Protein AF-A0A5P8M0P9-F1 (afdb_monomer_lite)

Sequence (75 aa):
MVPLQAGFVLVFLLFGLAITALWVWVSYWVYNDATDRGMDSATLWAVVTFVGGVIGLLIYILVREDPSTSQAVQP

Secondary structure (DSSP, 8-state):
--HHHHHHHHHHHHHHHHHHHHHHHHHHHHHHHHHHTT-TTHHHHHHHHHHHHHHHHHHHHHHSPPHHHHHHT--

Foldseek 3Di:
DCPVVVVVVVVVVVVVVVVLVVLLVLLVVQLVLCVVQVHPPSVVLSVQCSVVPPVSSVVSVVPRDDPVVVVVPDD

Structure (mmCIF, N/CA/C/O backbone):
data_AF-A0A5P8M0P9-F1
#
_entry.id   AF-A0A5P8M0P9-F1
#
loop_
_atom_site.group_PDB
_atom_site.id
_atom_site.type_symbol
_atom_site.label_atom_id
_atom_site.label_alt_id
_atom_site.label_comp_id
_atom_site.label_asym_id
_atom_site.label_entity_id
_atom_site.label_seq_id
_atom_site.pdbx_PDB_ins_code
_atom_site.Cartn_x
_atom_site.Cartn_y
_atom_site.Cartn_z
_atom_site.occupancy
_atom_site.B_iso_or_equiv
_atom_site.auth_seq_id
_atom_site.auth_comp_id
_atom_site.auth_asym_id
_atom_site.auth_atom_id
_atom_site.pdbx_PDB_model_num
ATOM 1 N N . MET A 1 1 ? 19.230 4.116 -36.263 1.00 58.09 1 MET A N 1
ATOM 2 C CA . MET A 1 1 ? 19.772 4.351 -34.906 1.00 58.09 1 MET A CA 1
ATOM 3 C C . MET A 1 1 ? 18.621 4.531 -33.907 1.00 58.09 1 MET A C 1
ATOM 5 O O . MET A 1 1 ? 18.372 5.650 -33.501 1.00 58.09 1 MET A O 1
ATOM 9 N N . VAL A 1 2 ? 17.868 3.471 -33.566 1.00 68.69 2 VAL A N 1
ATOM 10 C CA . VAL A 1 2 ? 16.752 3.506 -32.576 1.00 68.69 2 VAL A CA 1
ATOM 11 C C . VAL A 1 2 ? 16.609 2.230 -31.680 1.00 68.69 2 VAL A C 1
ATOM 13 O O . VAL A 1 2 ? 15.651 2.149 -30.924 1.00 68.69 2 VAL A O 1
ATOM 16 N N . PRO A 1 3 ? 17.504 1.209 -31.651 1.00 72.12 3 PRO A N 1
ATOM 17 C CA . PRO A 1 3 ? 17.263 0.024 -30.804 1.00 72.12 3 PRO A CA 1
ATOM 18 C C . PRO A 1 3 ? 17.458 0.287 -29.299 1.00 72.12 3 PRO A C 1
ATOM 20 O O . PRO A 1 3 ? 16.793 -0.326 -28.469 1.00 72.12 3 PRO A O 1
ATOM 23 N N . LEU A 1 4 ? 18.329 1.234 -28.933 1.00 78.38 4 LEU A N 1
ATOM 24 C CA . LEU A 1 4 ? 18.632 1.536 -27.531 1.00 78.38 4 LEU A CA 1
ATOM 25 C C . LEU A 1 4 ? 17.462 2.239 -26.809 1.00 78.38 4 LEU A C 1
ATOM 27 O O . LEU A 1 4 ? 17.207 1.965 -25.641 1.00 78.38 4 LEU A O 1
ATOM 31 N N . GLN A 1 5 ? 16.705 3.092 -27.510 1.00 82.69 5 GLN A N 1
ATOM 32 C CA . GLN A 1 5 ? 15.541 3.786 -26.937 1.00 82.69 5 GLN A CA 1
ATOM 33 C C . GLN A 1 5 ? 14.402 2.817 -26.595 1.00 82.69 5 GLN A C 1
ATOM 35 O O . GLN A 1 5 ? 13.775 2.961 -25.549 1.00 82.69 5 GLN A O 1
ATOM 40 N N . ALA A 1 6 ? 14.179 1.794 -27.425 1.00 83.62 6 ALA A N 1
ATOM 41 C CA . ALA A 1 6 ? 13.174 0.765 -27.158 1.00 83.62 6 ALA A CA 1
ATOM 42 C C . ALA A 1 6 ? 13.481 -0.027 -25.872 1.00 83.62 6 ALA A C 1
ATOM 44 O O . ALA A 1 6 ? 12.573 -0.305 -25.089 1.00 83.62 6 ALA A O 1
ATOM 45 N N . GLY A 1 7 ? 14.761 -0.323 -25.615 1.00 87.81 7 GLY A N 1
ATOM 46 C CA . GLY A 1 7 ? 15.196 -0.973 -24.376 1.00 87.81 7 GLY A CA 1
ATOM 47 C C . GLY A 1 7 ? 14.888 -0.138 -23.129 1.00 87.81 7 GLY A C 1
ATOM 48 O O . GLY A 1 7 ? 14.331 -0.657 -22.164 1.00 87.81 7 GLY A O 1
ATOM 49 N N . PHE A 1 8 ? 15.170 1.168 -23.165 1.00 91.25 8 PHE A N 1
ATOM 50 C CA . PHE A 1 8 ? 14.870 2.067 -22.045 1.00 91.25 8 PHE A CA 1
ATOM 51 C C . PHE A 1 8 ? 13.370 2.187 -21.754 1.00 91.25 8 PHE A C 1
ATOM 53 O O . PHE A 1 8 ? 12.977 2.175 -20.589 1.00 91.25 8 PHE A O 1
ATOM 60 N N . VAL A 1 9 ? 12.528 2.252 -22.791 1.00 93.00 9 VAL A N 1
ATOM 61 C CA . VAL A 1 9 ? 11.066 2.302 -22.624 1.00 93.00 9 VAL A CA 1
ATOM 62 C C . VAL A 1 9 ? 10.548 1.031 -21.951 1.00 93.00 9 VAL A C 1
ATOM 64 O O . VAL A 1 9 ? 9.765 1.119 -21.007 1.00 93.00 9 VAL A O 1
ATOM 67 N N . LEU A 1 10 ? 11.013 -0.146 -22.380 1.00 93.75 10 LEU A N 1
ATOM 68 C CA . LEU A 1 10 ? 10.599 -1.415 -21.779 1.00 93.75 10 LEU A CA 1
ATOM 69 C C . LEU A 1 10 ? 10.986 -1.498 -20.297 1.00 93.75 10 LEU A C 1
ATOM 71 O O . LEU A 1 10 ? 10.152 -1.855 -19.468 1.00 93.75 10 LEU A O 1
ATOM 75 N N . VAL A 1 11 ? 12.225 -1.134 -19.952 1.00 95.25 11 VAL A N 1
ATOM 76 C CA . VAL A 1 11 ? 12.695 -1.132 -18.556 1.00 95.25 11 VAL A CA 1
ATOM 77 C C . VAL A 1 11 ? 11.853 -0.187 -17.699 1.00 95.25 11 VAL A C 1
ATOM 79 O O . VAL A 1 11 ? 11.441 -0.564 -16.604 1.00 95.25 11 VAL A O 1
ATOM 82 N N . PHE A 1 12 ? 11.545 1.009 -18.203 1.00 95.81 12 PHE A N 1
ATOM 83 C CA . PHE A 1 12 ? 10.717 1.976 -17.487 1.00 95.81 12 PHE A CA 1
ATOM 84 C C . PHE A 1 12 ? 9.294 1.456 -17.236 1.00 95.81 12 PHE A C 1
ATOM 86 O O . PHE A 1 12 ? 8.780 1.583 -16.127 1.00 95.81 12 PHE A O 1
ATOM 93 N N . LEU A 1 13 ? 8.673 0.816 -18.234 1.00 96.69 13 LEU A N 1
ATOM 94 C CA . LEU A 1 13 ? 7.338 0.224 -18.097 1.00 96.69 13 LEU A CA 1
ATOM 95 C C . LEU A 1 13 ? 7.315 -0.928 -17.089 1.00 96.69 13 LEU A C 1
ATOM 97 O O . LEU A 1 13 ? 6.420 -0.987 -16.249 1.00 96.69 13 LEU A O 1
ATOM 101 N N . LEU A 1 14 ? 8.305 -1.824 -17.144 1.00 97.56 14 LEU A N 1
ATOM 102 C CA . LEU A 1 14 ? 8.416 -2.938 -16.200 1.00 97.56 14 LEU A CA 1
ATOM 103 C C . LEU A 1 14 ? 8.658 -2.444 -14.773 1.00 97.56 14 LEU A C 1
ATOM 105 O O . LEU A 1 14 ? 8.057 -2.962 -13.834 1.00 97.56 14 LEU A O 1
ATOM 109 N N . PHE A 1 15 ? 9.495 -1.421 -14.609 1.00 97.69 15 PHE A N 1
ATOM 110 C CA . PHE A 1 15 ? 9.741 -0.800 -13.313 1.00 97.69 15 PHE A CA 1
ATOM 111 C C . PHE A 1 15 ? 8.478 -0.134 -12.755 1.00 97.69 15 PHE A C 1
ATOM 113 O O . PHE A 1 15 ? 8.125 -0.360 -11.599 1.00 97.69 15 PHE A O 1
ATOM 120 N N . GLY A 1 16 ? 7.758 0.628 -13.586 1.00 97.56 16 GLY A N 1
ATOM 121 C CA . GLY A 1 16 ? 6.478 1.226 -13.211 1.00 97.56 16 GLY A CA 1
ATOM 122 C C . GLY A 1 16 ? 5.458 0.171 -12.787 1.00 97.56 16 GLY A C 1
ATOM 123 O O . GLY A 1 16 ? 4.871 0.285 -11.715 1.00 97.56 16 GLY A O 1
ATOM 124 N N . LEU A 1 17 ? 5.320 -0.905 -13.567 1.00 98.31 17 LEU A N 1
ATOM 125 C CA . LEU A 1 17 ? 4.428 -2.019 -13.248 1.00 98.31 17 LEU A CA 1
ATOM 126 C C . LEU A 1 17 ? 4.805 -2.702 -11.926 1.00 98.31 17 LEU A C 1
ATOM 128 O O . LEU A 1 17 ? 3.923 -2.988 -11.119 1.00 98.31 17 LEU A O 1
ATOM 132 N N . ALA A 1 18 ? 6.097 -2.934 -11.684 1.00 98.44 18 ALA A N 1
ATOM 133 C CA . ALA A 1 18 ? 6.582 -3.527 -10.441 1.00 98.44 18 ALA A CA 1
ATOM 134 C C . ALA A 1 18 ? 6.272 -2.644 -9.223 1.00 98.44 18 ALA A C 1
ATOM 136 O O . ALA A 1 18 ? 5.789 -3.149 -8.210 1.00 98.44 18 ALA A O 1
ATOM 137 N N . ILE A 1 19 ? 6.481 -1.326 -9.326 1.00 98.06 19 ILE A N 1
ATOM 138 C CA . ILE A 1 19 ? 6.127 -0.388 -8.253 1.00 98.06 19 ILE A CA 1
ATOM 139 C C . ILE A 1 19 ? 4.613 -0.340 -8.034 1.00 98.06 19 ILE A C 1
ATOM 141 O O . ILE A 1 19 ? 4.164 -0.356 -6.890 1.00 98.06 19 ILE A O 1
ATOM 145 N N . THR A 1 20 ? 3.805 -0.316 -9.093 1.00 97.94 20 THR A N 1
ATOM 146 C CA . THR A 1 20 ? 2.345 -0.348 -8.949 1.00 97.94 20 THR A CA 1
ATOM 147 C C . THR A 1 20 ? 1.879 -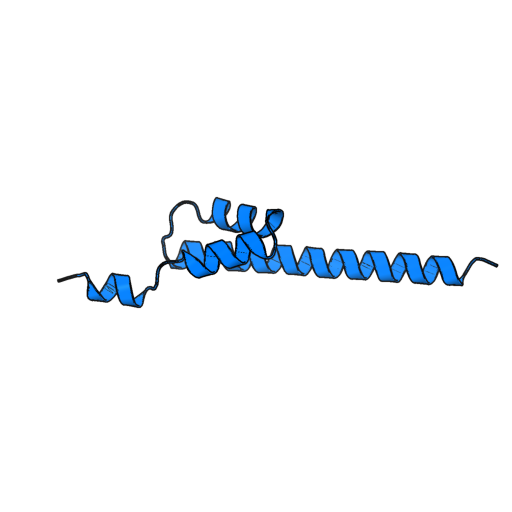1.643 -8.285 1.00 97.94 20 THR A C 1
ATOM 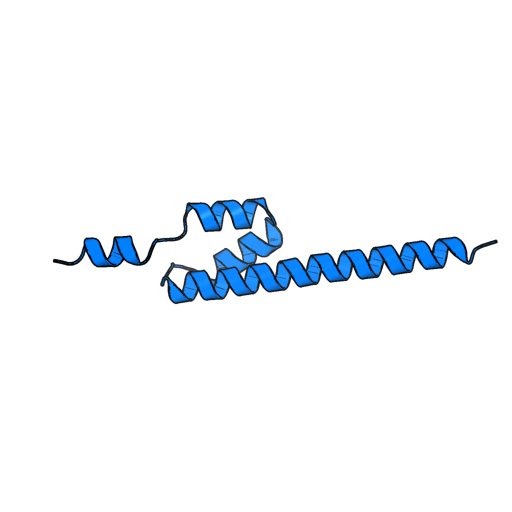149 O O . THR A 1 20 ? 1.073 -1.589 -7.360 1.00 97.94 20 THR A O 1
ATOM 152 N N . ALA A 1 21 ? 2.413 -2.798 -8.692 1.00 98.56 21 ALA A N 1
ATOM 153 C CA . ALA A 1 21 ? 2.094 -4.086 -8.080 1.00 98.56 21 ALA A CA 1
ATOM 154 C C . ALA A 1 21 ? 2.479 -4.128 -6.592 1.00 98.56 21 ALA A C 1
ATOM 156 O O . ALA A 1 21 ? 1.703 -4.621 -5.773 1.00 98.56 21 ALA A O 1
ATOM 157 N N . LEU A 1 22 ? 3.633 -3.554 -6.232 1.00 98.50 22 LEU A N 1
ATOM 158 C CA . LEU A 1 22 ? 4.053 -3.398 -4.841 1.00 98.50 22 LEU A CA 1
ATOM 159 C C . LEU A 1 22 ? 3.024 -2.592 -4.037 1.00 98.50 22 LEU A C 1
ATOM 161 O O . LEU A 1 22 ? 2.622 -3.029 -2.963 1.00 98.50 22 LEU A O 1
ATOM 165 N N . TRP A 1 23 ? 2.555 -1.456 -4.556 1.00 98.44 23 TRP A N 1
ATOM 166 C CA . TRP A 1 23 ? 1.553 -0.638 -3.864 1.00 98.44 23 TRP A CA 1
ATOM 167 C C . TRP A 1 23 ? 0.195 -1.323 -3.740 1.00 98.44 23 TRP A C 1
ATOM 169 O O . TRP A 1 23 ? -0.431 -1.223 -2.689 1.00 98.44 23 TRP A O 1
ATOM 179 N N . VAL A 1 24 ? -0.239 -2.074 -4.756 1.00 98.56 24 VAL A N 1
ATOM 180 C CA . VAL A 1 24 ? -1.452 -2.903 -4.656 1.00 98.56 24 VAL A CA 1
ATOM 181 C C . VAL A 1 24 ? -1.309 -3.929 -3.531 1.00 98.56 24 VAL A C 1
ATOM 183 O O . VAL A 1 24 ? -2.218 -4.082 -2.716 1.00 98.56 24 VAL A O 1
ATOM 186 N N . TRP A 1 25 ? -0.162 -4.606 -3.454 1.00 98.69 25 TRP A N 1
ATOM 187 C CA . TRP A 1 25 ? 0.105 -5.584 -2.403 1.00 98.69 25 TRP A CA 1
ATOM 188 C C . TRP A 1 25 ? 0.144 -4.948 -1.006 1.00 98.69 25 TRP A C 1
ATOM 190 O O . TRP A 1 25 ? -0.477 -5.472 -0.084 1.00 98.69 25 TRP A O 1
ATOM 200 N N . VAL A 1 26 ? 0.797 -3.793 -0.850 1.00 98.75 26 VAL A N 1
ATOM 201 C CA . VAL A 1 26 ? 0.836 -3.047 0.420 1.00 98.75 26 VAL A CA 1
ATOM 202 C C . VAL A 1 26 ? -0.563 -2.602 0.848 1.00 98.75 26 VAL A C 1
ATOM 204 O O . VAL A 1 26 ? -0.929 -2.767 2.008 1.00 98.75 26 VAL A O 1
ATOM 207 N N . SER A 1 27 ? -1.380 -2.089 -0.070 1.00 98.62 27 SER A N 1
ATOM 208 C CA . SER A 1 27 ? -2.766 -1.718 0.228 1.00 98.62 27 SER A CA 1
ATOM 209 C C . SER A 1 27 ? -3.622 -2.914 0.630 1.00 98.62 27 SER A C 1
ATOM 211 O O . SER A 1 27 ? -4.442 -2.799 1.539 1.00 98.62 27 SER A O 1
ATOM 213 N N . TYR A 1 28 ? -3.418 -4.069 -0.004 1.00 98.69 28 TYR A N 1
ATOM 214 C CA . TYR A 1 28 ? -4.075 -5.310 0.398 1.00 98.69 28 TYR A CA 1
ATOM 215 C C . TYR A 1 28 ? -3.635 -5.766 1.798 1.00 98.69 28 TYR A C 1
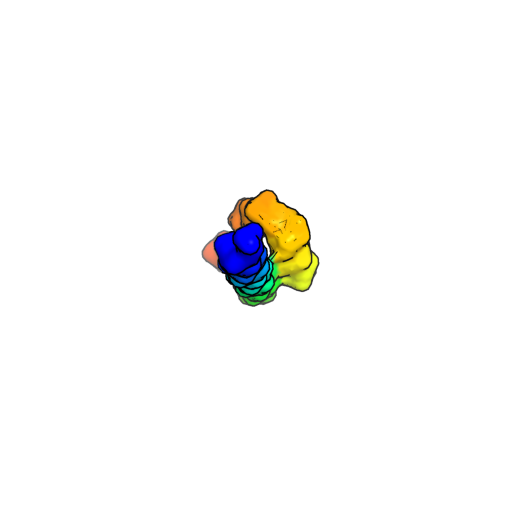ATOM 217 O O . TYR A 1 28 ? -4.465 -6.190 2.600 1.00 98.69 28 TYR A O 1
ATOM 225 N N . TRP A 1 29 ? -2.351 -5.615 2.131 1.00 98.50 29 TRP A N 1
ATOM 226 C CA . TRP A 1 29 ? -1.861 -5.862 3.485 1.00 98.50 29 TRP A CA 1
ATOM 227 C C . TRP A 1 29 ? -2.515 -4.926 4.513 1.00 98.50 29 TRP A C 1
ATOM 229 O O . TRP A 1 29 ? -2.984 -5.411 5.537 1.00 98.50 29 TRP A O 1
ATOM 239 N N . VAL A 1 30 ? -2.624 -3.623 4.221 1.00 98.50 30 VAL A N 1
ATOM 240 C CA . VAL A 1 30 ? -3.316 -2.656 5.095 1.00 98.50 30 VAL A CA 1
ATOM 241 C C . VAL A 1 30 ? -4.785 -3.028 5.291 1.00 98.50 30 VAL A C 1
ATOM 243 O O . VAL A 1 30 ? -5.282 -2.952 6.408 1.00 98.50 30 VAL A O 1
ATOM 246 N N . TYR A 1 31 ? -5.479 -3.457 4.235 1.00 98.50 31 TYR A N 1
ATOM 247 C CA . TYR A 1 31 ? -6.863 -3.924 4.344 1.00 98.50 31 TYR A CA 1
ATOM 248 C C . TYR A 1 31 ? -7.000 -5.086 5.338 1.00 98.50 31 TYR A C 1
ATOM 250 O O . TYR A 1 31 ? -7.858 -5.037 6.221 1.00 98.50 31 TYR A O 1
ATOM 258 N N . ASN A 1 32 ? -6.157 -6.116 5.203 1.00 98.19 32 ASN A N 1
ATOM 259 C CA . ASN A 1 32 ? -6.193 -7.281 6.086 1.00 98.19 32 ASN A CA 1
ATOM 260 C C . ASN A 1 32 ? -5.810 -6.894 7.522 1.00 98.19 32 ASN A C 1
ATOM 262 O O . ASN A 1 32 ? -6.544 -7.224 8.442 1.00 98.19 32 ASN A O 1
ATOM 266 N N . ASP A 1 33 ? -4.730 -6.126 7.712 1.00 97.38 33 ASP A N 1
ATOM 267 C CA . ASP A 1 33 ? -4.280 -5.682 9.042 1.00 97.38 33 ASP A CA 1
ATOM 268 C C . ASP A 1 33 ? -5.350 -4.819 9.738 1.00 97.38 33 ASP A C 1
ATOM 270 O O . ASP A 1 33 ? -5.590 -4.990 10.930 1.00 97.38 33 ASP A O 1
ATOM 274 N N . ALA A 1 34 ? -6.053 -3.950 9.004 1.00 96.69 34 ALA A N 1
ATOM 275 C CA . ALA A 1 34 ? -7.148 -3.147 9.547 1.00 96.69 34 ALA A CA 1
ATOM 276 C C . ALA A 1 34 ? -8.372 -4.008 9.897 1.00 96.69 34 ALA A C 1
ATOM 278 O O . ALA A 1 34 ? -9.005 -3.792 10.929 1.00 96.69 34 ALA A O 1
ATOM 279 N N . THR A 1 35 ? -8.690 -4.998 9.05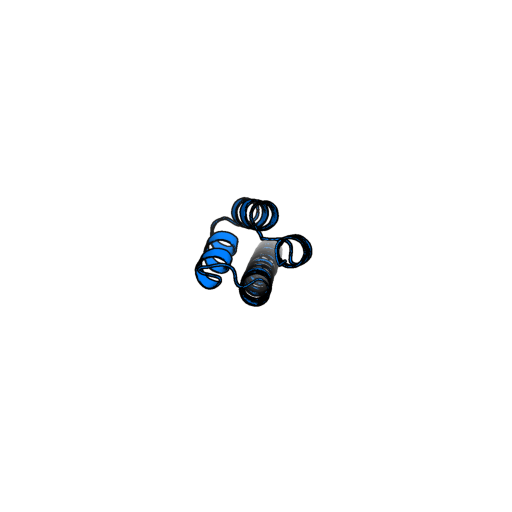5 1.00 96.25 35 THR A N 1
ATOM 280 C CA . THR A 1 35 ? -9.799 -5.939 9.281 1.00 96.25 35 THR A CA 1
ATOM 281 C C . THR A 1 35 ? -9.539 -6.809 10.510 1.00 96.25 35 THR A C 1
ATOM 283 O O . THR A 1 35 ? -10.415 -6.932 11.363 1.00 96.25 35 THR A O 1
ATOM 286 N N . ASP A 1 36 ? -8.325 -7.346 10.648 1.00 94.75 36 ASP A N 1
ATOM 287 C CA . ASP A 1 36 ? -7.912 -8.187 11.777 1.00 94.75 36 ASP A CA 1
ATOM 288 C C . ASP A 1 36 ? -7.907 -7.411 13.102 1.00 94.75 36 ASP A C 1
ATOM 290 O O . ASP A 1 36 ? -8.169 -7.975 14.165 1.00 94.75 36 ASP A O 1
ATOM 294 N N . ARG A 1 37 ? -7.641 -6.101 13.044 1.00 92.75 37 ARG A N 1
ATOM 295 C CA . ARG A 1 37 ? -7.703 -5.190 14.197 1.00 92.75 37 ARG A CA 1
ATOM 296 C C . ARG A 1 37 ? -9.113 -4.690 14.505 1.00 92.75 37 ARG A C 1
ATOM 298 O O . ARG A 1 37 ? -9.290 -4.012 15.508 1.00 92.75 37 ARG A O 1
ATOM 305 N N . GLY A 1 38 ? -10.107 -4.998 13.671 1.00 91.62 38 GLY A N 1
ATOM 306 C CA . GLY A 1 38 ? -11.467 -4.483 13.829 1.00 91.62 38 GLY A CA 1
ATOM 307 C C . GLY A 1 38 ? -11.576 -2.967 13.635 1.00 91.62 38 GLY A C 1
ATOM 308 O O . GLY A 1 38 ? -12.518 -2.364 14.138 1.00 91.62 38 GLY A O 1
ATOM 309 N N . MET A 1 39 ? -10.625 -2.351 12.922 1.00 93.00 39 MET A N 1
ATOM 310 C CA . MET A 1 39 ? -10.638 -0.914 12.661 1.00 93.00 39 MET A CA 1
ATOM 311 C C . MET A 1 39 ? -11.802 -0.543 11.741 1.00 93.00 39 MET A C 1
ATOM 313 O O . MET A 1 39 ? -12.052 -1.196 10.721 1.00 93.00 39 MET A O 1
ATOM 317 N N . ASP A 1 40 ? -12.460 0.573 12.051 1.00 89.00 40 ASP A N 1
ATOM 318 C CA . ASP A 1 40 ? -13.498 1.124 11.189 1.00 89.00 40 ASP A CA 1
ATOM 319 C C . ASP A 1 40 ? -12.954 1.392 9.777 1.00 89.00 40 ASP A C 1
ATOM 321 O O . ASP A 1 40 ? -11.874 1.954 9.578 1.00 89.00 40 ASP A O 1
ATOM 325 N N . SER A 1 41 ? -13.751 1.039 8.767 1.00 93.25 41 SER A N 1
ATOM 326 C CA . SER A 1 41 ? -13.482 1.367 7.361 1.00 93.25 41 SER A CA 1
ATOM 327 C C . SER A 1 41 ? -12.144 0.835 6.809 1.00 93.25 41 SER A C 1
ATOM 329 O O . SER A 1 41 ? -11.428 1.560 6.117 1.00 93.25 41 SER A O 1
ATOM 331 N N . ALA A 1 42 ? -11.823 -0.448 7.019 1.00 96.38 42 ALA A N 1
ATOM 332 C CA . ALA A 1 42 ? -10.624 -1.105 6.465 1.00 96.38 42 ALA A CA 1
ATOM 333 C C . ALA A 1 42 ? -10.390 -0.843 4.957 1.00 96.38 42 ALA A C 1
ATOM 335 O O . ALA A 1 42 ? -9.266 -0.586 4.518 1.00 96.38 42 ALA A O 1
ATOM 336 N N . THR A 1 43 ? -11.457 -0.827 4.150 1.00 97.94 43 THR A N 1
ATOM 337 C CA . THR A 1 43 ? -11.382 -0.492 2.717 1.00 97.94 43 THR A CA 1
ATOM 338 C C . THR A 1 43 ? -10.870 0.929 2.474 1.00 97.94 43 THR A C 1
ATOM 340 O O . THR A 1 43 ? -10.079 1.149 1.558 1.00 97.94 43 THR A O 1
ATOM 343 N N . LEU A 1 44 ? -11.286 1.902 3.292 1.00 97.81 44 LEU A N 1
ATOM 344 C CA . LEU A 1 44 ? -10.825 3.284 3.173 1.00 97.81 44 LEU A CA 1
ATOM 345 C C . LEU A 1 44 ? -9.327 3.379 3.473 1.00 97.81 44 LEU A C 1
ATOM 347 O O . LEU A 1 44 ? -8.608 4.040 2.728 1.00 97.81 44 LEU A O 1
ATOM 351 N N . TRP A 1 45 ? -8.842 2.667 4.494 1.00 97.94 45 TRP A N 1
ATOM 352 C CA . TRP A 1 45 ? -7.415 2.622 4.825 1.00 97.94 45 TRP A CA 1
ATOM 353 C C . TRP A 1 45 ? -6.560 2.063 3.686 1.00 97.94 45 TRP A C 1
ATOM 355 O O . TRP A 1 45 ? -5.515 2.631 3.357 1.00 97.94 45 TRP A O 1
ATOM 365 N N . ALA A 1 46 ? -7.027 1.012 3.015 1.00 98.38 46 ALA A N 1
ATOM 366 C CA . ALA A 1 46 ? -6.352 0.458 1.844 1.00 98.38 46 ALA A CA 1
ATOM 367 C C . ALA A 1 46 ? -6.292 1.448 0.667 1.00 98.38 46 ALA A C 1
ATOM 369 O O . ALA A 1 46 ? -5.241 1.598 0.034 1.00 98.38 46 ALA A O 1
ATOM 370 N N . VAL A 1 47 ? -7.394 2.160 0.397 1.00 98.31 47 VAL A N 1
ATOM 371 C CA . VAL A 1 47 ? -7.479 3.172 -0.672 1.00 98.31 47 VAL A CA 1
ATOM 372 C C . VAL A 1 47 ? -6.598 4.381 -0.365 1.00 98.31 47 VAL A C 1
ATOM 374 O O . VAL A 1 47 ? -5.842 4.820 -1.231 1.00 98.31 47 VAL A O 1
ATOM 377 N N . VAL A 1 48 ? -6.638 4.894 0.867 1.00 98.19 48 VAL A N 1
ATOM 378 C CA . VAL A 1 48 ? -5.779 6.001 1.316 1.00 98.19 48 VAL A CA 1
ATOM 379 C C . VAL A 1 48 ? -4.306 5.610 1.222 1.00 98.19 48 VAL A C 1
ATOM 381 O O . VAL A 1 48 ? -3.492 6.417 0.783 1.00 98.19 48 VAL A O 1
ATOM 384 N N . THR A 1 49 ? -3.962 4.365 1.550 1.00 98.44 49 THR A N 1
ATOM 385 C CA . THR A 1 49 ? -2.599 3.842 1.386 1.00 98.44 49 THR A CA 1
ATOM 386 C C . THR A 1 49 ? -2.194 3.765 -0.085 1.00 98.44 49 THR A C 1
ATOM 388 O O . THR A 1 49 ? -1.082 4.151 -0.430 1.00 98.44 49 THR A O 1
ATOM 391 N N . PHE A 1 50 ? -3.094 3.327 -0.971 1.00 98.44 50 PHE A N 1
ATOM 392 C CA . PHE A 1 50 ? -2.789 3.206 -2.398 1.00 98.44 50 PHE A CA 1
ATOM 393 C C . PHE A 1 50 ? -2.557 4.576 -3.046 1.00 98.44 50 PHE A C 1
ATOM 395 O O . PHE A 1 50 ? -1.565 4.789 -3.736 1.00 98.44 50 PHE A O 1
ATOM 402 N N . VAL A 1 51 ? -3.478 5.516 -2.812 1.00 98.06 51 VAL A N 1
ATOM 403 C CA . VAL A 1 51 ? -3.472 6.843 -3.446 1.00 98.06 51 VAL A CA 1
ATOM 404 C C . VAL A 1 51 ? -2.490 7.790 -2.756 1.00 98.06 51 VAL A C 1
ATOM 406 O O . VAL A 1 51 ? -1.798 8.557 -3.420 1.00 98.06 51 VAL A O 1
ATOM 409 N N . GLY A 1 52 ? -2.408 7.735 -1.426 1.00 97.75 52 GLY A N 1
ATOM 410 C CA . GLY A 1 52 ? -1.480 8.533 -0.624 1.00 97.75 52 GLY A CA 1
ATOM 411 C C . GLY A 1 52 ? -0.054 7.977 -0.589 1.00 97.75 52 GLY A C 1
ATOM 412 O O . GLY A 1 52 ? 0.849 8.648 -0.082 1.00 97.75 52 GLY A O 1
ATOM 413 N N . GLY A 1 53 ? 0.158 6.760 -1.101 1.00 97.94 53 GLY A N 1
ATOM 414 C CA . GLY A 1 53 ? 1.446 6.079 -1.130 1.00 97.94 53 GLY A CA 1
ATOM 415 C C . GLY A 1 53 ? 2.084 6.003 0.255 1.00 97.94 53 GLY A C 1
ATOM 416 O O . GLY A 1 53 ? 1.460 5.611 1.242 1.00 97.94 53 GLY A O 1
ATOM 417 N N . VAL A 1 54 ? 3.347 6.429 0.339 1.00 98.25 54 VAL A N 1
ATOM 418 C CA . VAL A 1 54 ? 4.130 6.380 1.584 1.00 98.25 54 VAL A CA 1
ATOM 419 C C . VAL A 1 54 ? 3.468 7.187 2.696 1.00 98.25 54 VAL A C 1
ATOM 421 O O . VAL A 1 54 ? 3.441 6.731 3.832 1.00 98.25 54 VAL A O 1
ATOM 424 N N . ILE A 1 55 ? 2.892 8.352 2.390 1.00 98.50 55 ILE A N 1
ATOM 425 C CA . ILE A 1 55 ? 2.243 9.191 3.406 1.00 98.50 55 ILE A CA 1
ATOM 426 C C . ILE A 1 55 ? 1.004 8.482 3.965 1.00 98.50 55 ILE A C 1
ATOM 428 O O . ILE A 1 55 ? 0.842 8.417 5.180 1.00 98.50 55 ILE A O 1
ATOM 432 N N . GLY A 1 56 ? 0.169 7.901 3.097 1.00 98.19 56 GLY A N 1
ATOM 433 C CA . GLY A 1 56 ? -1.007 7.131 3.517 1.00 98.19 56 GLY A CA 1
ATOM 434 C C . GLY A 1 56 ? -0.633 5.929 4.388 1.00 98.19 56 GLY A C 1
ATOM 435 O O . GLY A 1 56 ? -1.225 5.727 5.447 1.00 98.19 56 GLY A O 1
ATOM 436 N N . LEU A 1 57 ? 0.414 5.198 3.992 1.00 98.44 57 LEU A N 1
ATOM 437 C CA . LEU A 1 57 ? 0.950 4.075 4.761 1.00 98.44 57 LEU A CA 1
ATOM 438 C C . LEU A 1 57 ? 1.472 4.505 6.138 1.00 98.44 57 LEU A C 1
ATOM 440 O O . LEU A 1 57 ? 1.203 3.841 7.136 1.00 98.44 57 LEU A O 1
ATOM 444 N N . LEU A 1 58 ? 2.218 5.610 6.207 1.00 98.38 58 LEU A N 1
ATOM 445 C CA . LEU A 1 58 ? 2.753 6.117 7.470 1.00 98.38 58 LEU A CA 1
ATOM 446 C C . LEU A 1 58 ? 1.632 6.534 8.422 1.00 98.38 58 LEU A C 1
ATOM 448 O O . LEU A 1 58 ? 1.672 6.167 9.591 1.00 98.38 58 LEU A O 1
ATOM 452 N N . ILE A 1 59 ? 0.616 7.245 7.925 1.00 97.88 59 ILE A N 1
ATOM 453 C CA . ILE A 1 59 ? -0.554 7.615 8.732 1.00 97.88 59 ILE A CA 1
ATOM 454 C C . ILE A 1 59 ? -1.239 6.357 9.275 1.00 97.88 59 ILE A C 1
ATOM 456 O O . ILE A 1 59 ? -1.516 6.294 10.470 1.00 97.88 59 ILE A O 1
ATOM 460 N N . TYR A 1 60 ? -1.457 5.344 8.431 1.00 97.31 60 TYR A N 1
ATOM 461 C CA . TYR A 1 60 ? -2.050 4.078 8.859 1.00 97.31 60 TYR A CA 1
ATOM 462 C C . TYR A 1 60 ? -1.243 3.416 9.985 1.00 97.31 60 TYR A C 1
ATOM 464 O O . TYR A 1 60 ? -1.799 3.075 11.025 1.00 97.31 60 TYR A O 1
ATOM 472 N N . ILE A 1 61 ? 0.078 3.287 9.822 1.00 96.88 61 ILE A N 1
ATOM 473 C CA . ILE A 1 61 ? 0.949 2.653 10.826 1.00 96.88 61 ILE A CA 1
ATOM 474 C C . ILE A 1 61 ? 0.936 3.409 12.160 1.00 96.88 61 ILE A C 1
ATOM 476 O O . ILE A 1 61 ? 1.063 2.777 13.206 1.00 96.88 61 ILE A O 1
ATOM 480 N N . LEU A 1 62 ? 0.801 4.736 12.134 1.00 95.69 62 LEU A N 1
ATOM 481 C CA . LEU A 1 62 ? 0.770 5.561 13.343 1.00 95.69 62 LEU A CA 1
ATOM 482 C C . LEU A 1 62 ? -0.576 5.511 14.075 1.00 95.69 62 LEU A C 1
ATOM 484 O O . LEU A 1 62 ? -0.600 5.679 15.290 1.00 95.69 62 LEU A O 1
ATOM 488 N N . VAL A 1 63 ? -1.680 5.332 13.347 1.00 94.50 63 VAL A N 1
ATOM 489 C CA . VAL A 1 63 ? -3.043 5.364 13.906 1.00 94.50 63 VAL A CA 1
ATOM 490 C C . VAL A 1 63 ? -3.574 3.971 14.237 1.00 94.50 63 VAL A C 1
ATOM 492 O O . VAL A 1 63 ? -4.478 3.857 15.061 1.00 94.50 63 VAL A O 1
ATOM 495 N N . ARG A 1 64 ? -3.047 2.911 13.612 1.00 92.00 64 ARG A N 1
ATOM 496 C CA . ARG A 1 64 ? -3.554 1.550 13.818 1.00 92.00 64 ARG A CA 1
ATOM 497 C C . ARG A 1 64 ? -3.516 1.146 15.292 1.00 92.00 64 ARG A C 1
ATOM 499 O O . ARG A 1 64 ? -2.544 1.396 16.000 1.00 92.00 64 ARG A O 1
ATOM 506 N N . GLU A 1 65 ? -4.578 0.483 15.726 1.00 84.75 65 GLU A N 1
ATOM 507 C CA . GLU A 1 65 ? -4.754 0.077 17.118 1.00 84.75 65 GLU A CA 1
ATOM 508 C C . GLU A 1 65 ? -3.893 -1.140 17.458 1.00 84.75 65 GLU A C 1
ATOM 510 O O . GLU A 1 65 ? -3.807 -2.083 16.669 1.00 84.75 65 GLU A O 1
ATOM 515 N N . ASP A 1 66 ? -3.277 -1.153 18.640 1.00 82.88 66 ASP A N 1
ATOM 516 C CA . ASP A 1 66 ? -2.499 -2.296 19.118 1.00 82.88 66 ASP A CA 1
ATOM 517 C C . ASP A 1 66 ? -3.400 -3.329 19.824 1.00 82.88 66 ASP A C 1
ATOM 519 O O . ASP A 1 66 ? -4.030 -2.995 20.833 1.00 82.88 66 ASP A O 1
ATOM 523 N N . PRO A 1 67 ? -3.411 -4.608 19.390 1.00 69.12 67 PRO A N 1
ATOM 524 C CA . PRO A 1 67 ? -4.261 -5.645 19.981 1.00 69.12 67 PRO A CA 1
ATOM 525 C C . PRO A 1 67 ? -4.035 -5.850 21.485 1.00 69.12 67 PRO A C 1
ATOM 527 O O . PRO A 1 67 ? -4.962 -6.177 22.224 1.00 69.12 67 PRO A O 1
ATOM 530 N N . SER A 1 68 ? -2.803 -5.638 21.958 1.00 69.50 68 SER A N 1
ATOM 531 C CA . SER A 1 68 ? -2.435 -5.744 23.374 1.00 69.50 68 SER A CA 1
ATOM 532 C C . SER A 1 68 ? -3.044 -4.639 24.234 1.00 69.50 68 SER A C 1
ATOM 534 O O . SER A 1 68 ? -3.354 -4.873 25.400 1.00 69.50 68 SER A O 1
ATOM 536 N N . THR A 1 69 ? -3.243 -3.449 23.666 1.00 64.19 69 THR A N 1
ATOM 537 C CA . THR A 1 69 ? -3.858 -2.321 24.372 1.00 64.19 69 THR A CA 1
ATOM 538 C C . THR A 1 69 ? -5.348 -2.582 24.580 1.00 64.19 69 THR A C 1
ATOM 540 O O . THR A 1 69 ? -5.855 -2.370 25.678 1.00 64.19 69 THR A O 1
ATOM 543 N N . SER A 1 70 ? -6.036 -3.155 23.587 1.00 59.09 70 SER A N 1
ATOM 544 C CA . SER A 1 70 ? -7.462 -3.502 23.690 1.00 59.09 70 SER A CA 1
ATOM 545 C C . SER A 1 70 ? -7.755 -4.624 24.697 1.00 59.09 70 SER A C 1
ATOM 547 O O . SER A 1 70 ? -8.844 -4.668 25.265 1.00 59.09 70 SER A O 1
ATOM 549 N N . GLN A 1 71 ? -6.794 -5.520 24.952 1.00 60.62 71 GLN A N 1
ATOM 550 C CA . GLN A 1 71 ? -6.917 -6.598 25.947 1.00 60.62 71 GLN A CA 1
ATOM 551 C C . GLN A 1 71 ? -6.654 -6.112 27.383 1.00 60.62 71 GLN A C 1
ATOM 553 O O . GLN A 1 71 ? -7.265 -6.616 28.318 1.00 60.62 71 GLN A O 1
ATOM 558 N N . ALA A 1 72 ? -5.781 -5.117 27.574 1.00 62.53 72 ALA A N 1
ATOM 559 C CA . ALA A 1 72 ? -5.443 -4.587 28.899 1.00 62.53 72 ALA A CA 1
ATOM 560 C C . ALA A 1 72 ? -6.532 -3.682 29.511 1.00 62.53 72 ALA A C 1
ATOM 562 O O . ALA A 1 72 ? -6.490 -3.400 30.707 1.00 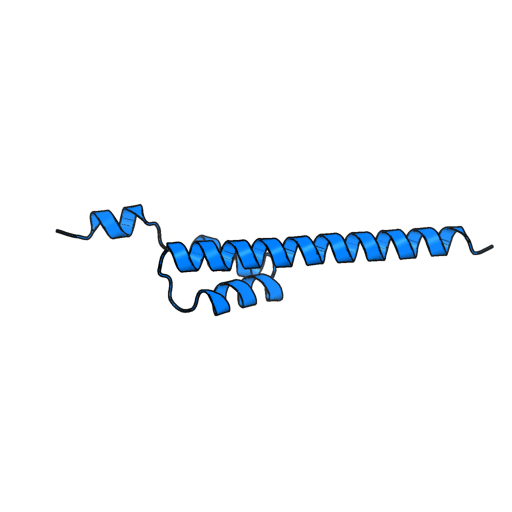62.53 72 ALA A O 1
ATOM 563 N N . VAL A 1 73 ? -7.488 -3.208 28.703 1.00 63.72 73 VAL A N 1
ATOM 564 C CA . VAL A 1 73 ? -8.574 -2.306 29.135 1.00 63.72 73 VAL A CA 1
ATOM 565 C C . VAL A 1 73 ? -9.856 -3.064 29.528 1.00 63.72 73 VAL A C 1
ATOM 567 O O . VAL A 1 73 ? -10.764 -2.462 30.098 1.00 63.72 73 VAL A O 1
ATOM 570 N N .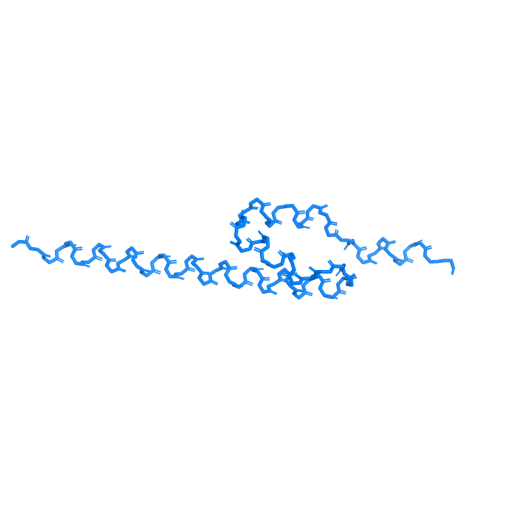 GLN A 1 74 ? -9.947 -4.378 29.287 1.00 58.47 74 GLN A N 1
ATOM 571 C CA . GLN A 1 74 ? -11.111 -5.182 29.689 1.00 58.47 74 GLN A CA 1
ATOM 572 C C . GLN A 1 74 ? -10.956 -5.681 31.148 1.00 58.47 74 GLN A C 1
ATOM 574 O O . GLN A 1 74 ? -9.983 -6.387 31.415 1.00 58.47 74 GLN A O 1
ATOM 579 N N . PRO A 1 75 ? -11.855 -5.301 32.088 1.00 60.66 75 PRO A N 1
ATOM 580 C CA . PRO A 1 75 ? -11.843 -5.765 33.482 1.00 60.66 75 PRO A CA 1
ATOM 581 C C . PRO A 1 75 ? -12.339 -7.206 33.661 1.00 60.66 75 PRO A C 1
ATOM 583 O O . PRO A 1 75 ? -13.176 -7.662 32.848 1.00 60.66 75 PRO A O 1
#

Radius of gyration: 18.49 Å; chains: 1; bounding box: 33×17×68 Å

pLDDT: mean 90.49, std 12.49, range [58.09, 98.75]